Protein AF-A0A6N6T890-F1 (afdb_monomer_lite)

Foldseek 3Di:
DDDDQFDWDWDDDPLWIWTWGDDPDDPTDIDIGHNLLVQLVVCVVVVDDLQRSLVVSCVVVVHDSVVSSVVSVVSVVVVVVVSVVVVVPDDPPPPPPPPPPPPDPDDDDDD

Sequence (111 aa):
MASLPIRWLAAPLADHLVLARPGPQRGQKLLVLDPLARWIWQSHRAGLNIAEIAELVATHFNLSHHQARADVVTLLEAWHREEECGMAAIAPAESLIMVGNASLPDPPPTA

Structu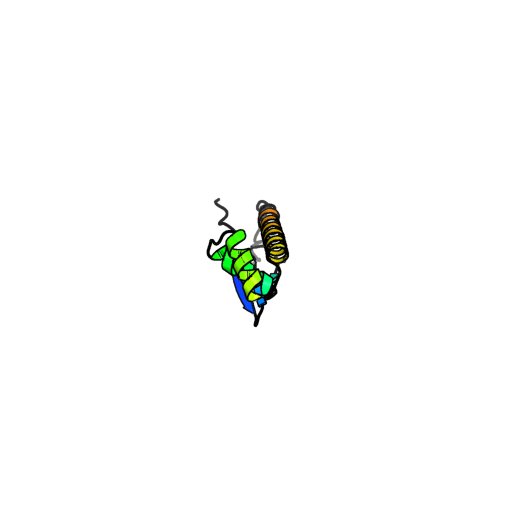re (mmCIF, N/CA/C/O backbone):
data_AF-A0A6N6T890-F1
#
_entry.id   AF-A0A6N6T890-F1
#
loop_
_atom_site.group_PDB
_atom_site.id
_atom_site.type_symbol
_atom_site.label_atom_id
_atom_site.label_alt_id
_atom_site.label_comp_id
_atom_site.label_asym_id
_atom_site.label_entity_id
_atom_site.label_seq_id
_atom_site.pdbx_PDB_ins_code
_atom_site.Cartn_x
_atom_site.Cartn_y
_atom_site.Cartn_z
_atom_site.occupancy
_atom_site.B_iso_or_equiv
_atom_site.auth_seq_id
_atom_site.auth_comp_id
_atom_site.auth_asym_id
_atom_site.auth_atom_id
_atom_site.pdbx_PDB_model_num
ATOM 1 N N . MET A 1 1 ? 12.346 -3.799 30.804 1.00 33.78 1 MET A N 1
ATOM 2 C CA . MET A 1 1 ? 11.041 -4.163 30.209 1.00 33.78 1 MET A CA 1
ATOM 3 C C . MET A 1 1 ? 11.184 -4.060 28.703 1.00 33.78 1 MET A C 1
ATOM 5 O O . MET A 1 1 ? 11.593 -3.008 28.232 1.00 33.78 1 MET A O 1
ATOM 9 N N . ALA A 1 2 ? 10.962 -5.147 27.964 1.00 34.78 2 ALA A N 1
ATOM 10 C CA . ALA A 1 2 ? 11.030 -5.119 26.507 1.00 34.78 2 ALA A CA 1
ATOM 11 C C . ALA A 1 2 ? 9.721 -4.527 25.966 1.00 34.78 2 ALA A C 1
ATOM 13 O O . ALA A 1 2 ? 8.664 -5.136 26.126 1.00 34.78 2 ALA A O 1
ATOM 14 N N . SER A 1 3 ? 9.781 -3.337 25.365 1.00 39.84 3 SER A N 1
ATOM 15 C CA . SER A 1 3 ? 8.674 -2.828 24.554 1.00 39.84 3 SER A CA 1
ATOM 16 C C . SER A 1 3 ? 8.511 -3.764 23.363 1.00 39.84 3 SER A C 1
ATOM 18 O O . SER A 1 3 ? 9.414 -3.884 22.537 1.00 39.84 3 SER A O 1
ATOM 20 N N . LEU A 1 4 ? 7.381 -4.471 23.301 1.00 43.41 4 LEU A N 1
ATOM 21 C CA . LEU A 1 4 ? 7.014 -5.243 22.119 1.00 43.41 4 LEU A CA 1
ATOM 22 C C . LEU A 1 4 ? 6.975 -4.289 20.915 1.00 43.41 4 LEU A C 1
ATOM 24 O O . LEU A 1 4 ? 6.489 -3.162 21.064 1.00 43.41 4 LEU A O 1
ATOM 28 N N . PRO A 1 5 ? 7.471 -4.706 19.737 1.00 52.34 5 PRO A N 1
ATOM 29 C CA . PRO A 1 5 ? 7.398 -3.876 18.546 1.00 52.34 5 PRO A CA 1
ATOM 30 C C . PRO A 1 5 ? 5.932 -3.529 18.298 1.00 52.34 5 PRO A C 1
ATOM 32 O O . PRO A 1 5 ? 5.071 -4.413 18.265 1.00 52.34 5 PRO A O 1
ATOM 35 N N . ILE A 1 6 ? 5.641 -2.235 18.177 1.00 56.81 6 ILE A N 1
ATOM 36 C CA . ILE A 1 6 ? 4.277 -1.776 17.950 1.00 56.81 6 ILE A CA 1
ATOM 37 C C . ILE A 1 6 ? 3.846 -2.282 16.575 1.00 56.81 6 ILE A C 1
ATOM 39 O O . ILE A 1 6 ? 4.299 -1.801 15.541 1.00 56.81 6 ILE A O 1
ATOM 43 N N . ARG A 1 7 ? 2.988 -3.302 16.572 1.00 68.94 7 ARG A N 1
ATOM 44 C CA . ARG A 1 7 ? 2.490 -3.927 15.353 1.00 68.94 7 ARG A CA 1
ATOM 45 C C . ARG A 1 7 ? 1.225 -3.202 14.918 1.00 68.94 7 ARG A C 1
ATOM 47 O O . ARG A 1 7 ? 0.229 -3.223 15.637 1.00 68.94 7 ARG A O 1
ATOM 54 N N . TRP A 1 8 ? 1.262 -2.585 13.742 1.00 74.69 8 TRP A N 1
ATOM 55 C CA . TRP A 1 8 ? 0.073 -2.024 13.107 1.00 74.69 8 TRP A CA 1
ATOM 56 C C . TRP A 1 8 ? -1.009 -3.100 12.943 1.00 74.69 8 TRP A C 1
ATOM 58 O O . TRP A 1 8 ? -0.743 -4.196 12.439 1.00 74.69 8 TRP A O 1
ATOM 68 N N . LEU A 1 9 ? -2.229 -2.781 13.372 1.00 80.62 9 LEU A N 1
ATOM 69 C CA . LEU A 1 9 ? -3.434 -3.544 13.068 1.00 80.62 9 LEU A CA 1
ATOM 70 C C . LEU A 1 9 ? -3.970 -3.057 11.724 1.00 80.62 9 LEU A C 1
ATOM 72 O O . LEU A 1 9 ? -4.057 -1.853 11.503 1.00 80.62 9 LEU A O 1
ATOM 76 N N . ALA A 1 10 ? -4.326 -3.981 10.837 1.00 82.94 10 ALA A N 1
ATOM 77 C CA . ALA A 1 10 ? -4.854 -3.664 9.517 1.00 82.94 10 ALA A CA 1
ATOM 78 C C . ALA A 1 10 ? -6.240 -4.292 9.348 1.00 82.94 10 ALA A C 1
ATOM 80 O O . ALA A 1 10 ? -6.410 -5.479 9.626 1.00 82.94 10 ALA A O 1
ATOM 81 N N . ALA A 1 11 ? -7.209 -3.509 8.879 1.00 84.50 11 ALA A N 1
ATOM 82 C CA . ALA A 1 11 ? -8.557 -3.976 8.574 1.00 84.50 11 ALA A CA 1
ATOM 83 C C . ALA A 1 11 ? -9.013 -3.439 7.207 1.00 84.50 11 ALA A C 1
ATOM 85 O O . ALA A 1 11 ? -8.804 -2.257 6.918 1.00 84.50 11 ALA A O 1
ATOM 86 N N . PRO A 1 12 ? -9.617 -4.275 6.343 1.00 85.31 12 PRO A N 1
ATOM 87 C CA . PRO A 1 12 ? -10.167 -3.805 5.078 1.00 85.31 12 PRO A CA 1
ATOM 88 C C . PRO A 1 12 ? -11.372 -2.885 5.318 1.00 85.31 12 PRO A C 1
ATOM 90 O O . PRO A 1 12 ? -12.192 -3.147 6.198 1.00 85.31 12 PRO A O 1
ATOM 93 N N . LEU A 1 13 ? -11.500 -1.835 4.505 1.00 84.56 13 LEU A N 1
ATOM 94 C CA . LEU A 1 13 ? -12.651 -0.931 4.493 1.00 84.56 13 LEU A CA 1
ATOM 95 C C . LEU A 1 13 ? -13.051 -0.656 3.039 1.00 84.56 13 LEU A C 1
ATOM 97 O O . LEU A 1 13 ? -12.530 0.264 2.416 1.00 84.56 13 LEU A O 1
ATOM 101 N N . ALA A 1 14 ? -13.947 -1.480 2.487 1.00 87.81 14 ALA A N 1
ATOM 102 C CA . ALA A 1 14 ? -14.229 -1.510 1.047 1.00 87.81 14 ALA A CA 1
ATOM 103 C C . ALA A 1 14 ? -12.916 -1.596 0.228 1.00 87.81 14 ALA A C 1
ATOM 105 O O . ALA A 1 14 ? -12.097 -2.493 0.467 1.00 87.81 14 ALA A O 1
ATOM 106 N N . ASP A 1 15 ? -12.683 -0.649 -0.684 1.00 85.81 15 ASP A N 1
ATOM 107 C CA . ASP A 1 15 ? -11.462 -0.556 -1.499 1.00 85.81 15 ASP A CA 1
ATOM 108 C C . ASP A 1 15 ? -10.245 -0.000 -0.736 1.00 85.81 15 ASP A C 1
ATOM 110 O O . ASP A 1 15 ? -9.118 -0.048 -1.222 1.00 85.81 15 ASP A O 1
ATOM 114 N N . HIS A 1 16 ? -10.443 0.468 0.496 1.00 87.56 16 HIS A N 1
ATOM 115 C CA . HIS A 1 16 ? -9.416 1.082 1.335 1.00 87.56 16 HIS A CA 1
ATOM 116 C C . HIS A 1 16 ? -8.864 0.090 2.366 1.00 87.56 16 HIS A C 1
ATOM 118 O O . HIS A 1 16 ? -9.409 -1.000 2.583 1.00 87.56 16 HIS A O 1
ATOM 124 N N . LEU A 1 17 ? -7.760 0.462 3.013 1.00 84.94 17 LEU A N 1
ATOM 125 C CA . LEU A 1 17 ? -7.215 -0.259 4.162 1.00 84.94 17 LEU A CA 1
ATOM 126 C C . LEU A 1 17 ? -7.090 0.690 5.349 1.00 84.94 17 LEU A C 1
ATOM 128 O O . LEU A 1 17 ? -6.445 1.728 5.247 1.00 84.94 17 LEU A O 1
ATOM 132 N N . VAL A 1 18 ? -7.675 0.324 6.484 1.00 85.88 18 VAL A N 1
ATOM 133 C CA . VAL A 1 18 ? -7.502 1.070 7.730 1.00 85.88 18 VAL A CA 1
ATOM 134 C C . VAL A 1 18 ? -6.336 0.470 8.495 1.00 85.88 18 VAL A C 1
ATOM 136 O O . VAL A 1 18 ? -6.333 -0.728 8.785 1.00 85.88 18 VAL A O 1
ATOM 139 N N . LEU A 1 19 ? -5.360 1.307 8.836 1.00 83.88 19 LEU A N 1
ATOM 140 C CA . LEU A 1 19 ? -4.272 0.972 9.742 1.00 83.88 19 LEU A CA 1
ATOM 141 C C . LEU A 1 19 ? -4.490 1.664 11.085 1.00 83.88 19 LEU A C 1
ATOM 143 O O . LEU A 1 19 ? -4.691 2.876 11.153 1.00 83.88 19 LEU A O 1
ATOM 147 N N . ALA A 1 20 ? -4.416 0.887 12.159 1.00 81.75 20 ALA A N 1
ATOM 148 C CA . ALA A 1 20 ? -4.482 1.375 13.527 1.00 81.75 20 ALA A CA 1
ATOM 149 C C . ALA A 1 20 ? -3.195 1.011 14.266 1.00 81.75 20 ALA A C 1
ATOM 151 O O . ALA A 1 20 ? -2.731 -0.131 14.204 1.00 81.75 20 ALA A O 1
ATOM 152 N N . ARG A 1 21 ? -2.624 1.972 14.994 1.00 75.56 21 ARG A N 1
ATOM 153 C CA . ARG A 1 21 ? -1.490 1.724 15.887 1.00 75.56 21 ARG A CA 1
ATOM 154 C C . ARG A 1 21 ? -2.013 1.458 17.301 1.00 75.56 21 ARG A C 1
ATOM 156 O O . ARG A 1 21 ? -2.436 2.411 17.959 1.00 75.56 21 ARG A O 1
ATOM 163 N N . PRO A 1 22 ? -1.991 0.209 17.799 1.00 65.56 22 PRO A N 1
ATOM 164 C CA . PRO A 1 22 ? -2.408 -0.061 19.166 1.00 65.56 22 PRO A CA 1
ATOM 165 C C . PRO A 1 22 ? -1.393 0.547 20.143 1.00 65.56 22 PRO A C 1
ATOM 167 O O . PRO A 1 22 ? -0.185 0.347 20.012 1.00 65.56 22 PRO A O 1
ATOM 170 N N . GLY A 1 23 ? -1.884 1.293 21.130 1.00 64.06 23 GLY A N 1
ATOM 171 C CA . GLY A 1 23 ? -1.065 1.895 22.183 1.00 64.06 23 GLY A CA 1
ATOM 172 C C . GLY A 1 23 ? -1.905 2.320 23.393 1.00 64.06 23 GLY A C 1
ATOM 173 O O . GLY A 1 23 ? -3.100 2.570 23.245 1.00 64.06 23 GLY A O 1
ATOM 174 N N . PRO A 1 24 ? -1.327 2.409 24.602 1.00 56.53 24 PRO A N 1
ATOM 175 C CA . PRO A 1 24 ? -2.082 2.682 25.832 1.00 56.53 24 PRO A CA 1
ATOM 176 C C . PRO A 1 24 ? -2.636 4.116 25.932 1.00 56.53 24 PRO 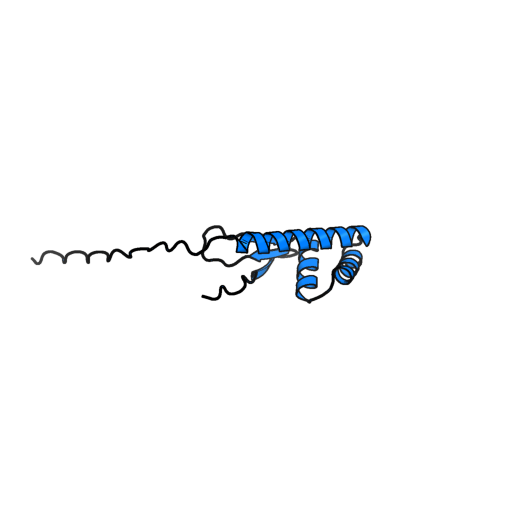A C 1
ATOM 178 O O . PRO A 1 24 ? -3.448 4.399 26.809 1.00 56.53 24 PRO A O 1
ATOM 181 N N . GLN A 1 25 ? -2.212 5.034 25.059 1.00 57.12 25 GLN A N 1
ATOM 182 C CA . GLN A 1 25 ? -2.601 6.444 25.117 1.00 57.12 25 GLN A CA 1
ATOM 183 C C . GLN A 1 25 ? -3.890 6.719 24.329 1.00 57.12 25 GLN A C 1
ATOM 185 O O . GLN A 1 25 ? -4.080 6.237 23.210 1.00 57.12 25 GLN A O 1
ATOM 190 N N . ARG A 1 26 ? -4.776 7.539 24.909 1.00 48.75 26 ARG A N 1
ATOM 191 C CA . ARG A 1 26 ? -5.938 8.106 24.208 1.00 48.75 26 ARG A CA 1
ATOM 192 C C . ARG A 1 26 ? -5.442 9.038 23.095 1.00 48.75 26 ARG A C 1
ATOM 194 O O . ARG A 1 26 ? -4.635 9.918 23.365 1.00 48.75 26 ARG A O 1
ATOM 201 N N . GLY A 1 27 ? -5.933 8.839 21.869 1.00 54.59 27 GLY A N 1
ATOM 202 C CA . GLY A 1 27 ? -5.482 9.563 20.668 1.00 54.59 27 GLY A CA 1
ATOM 203 C C . GLY A 1 27 ? -4.779 8.694 19.615 1.00 54.59 27 GLY A C 1
ATOM 204 O O . GLY A 1 27 ? -3.971 9.208 18.848 1.00 54.59 27 GLY A O 1
ATOM 205 N N . GLN A 1 28 ? -5.050 7.382 19.582 1.00 67.31 28 GLN A N 1
ATOM 206 C CA . GLN A 1 28 ? -4.479 6.472 18.582 1.00 67.31 28 GLN A CA 1
ATOM 207 C C . GLN A 1 28 ? -4.732 6.983 17.154 1.00 67.31 28 GLN A C 1
ATOM 209 O O . GLN A 1 28 ? -5.872 7.250 16.772 1.00 67.31 28 GLN A O 1
ATOM 214 N N . LYS A 1 29 ? -3.653 7.106 16.368 1.00 71.25 29 LYS A N 1
ATOM 215 C CA . LYS A 1 29 ? -3.728 7.478 14.953 1.00 71.25 29 LYS A CA 1
ATOM 216 C C . LYS A 1 29 ? -4.379 6.345 14.158 1.00 71.25 29 LYS A C 1
ATOM 218 O O . LYS A 1 29 ? -3.915 5.202 14.193 1.00 71.25 29 LYS A O 1
ATOM 223 N N . LEU A 1 30 ? -5.432 6.701 13.431 1.00 78.38 30 LEU A N 1
ATOM 224 C CA . LEU A 1 30 ? -6.043 5.883 12.392 1.00 78.38 30 LEU A CA 1
ATOM 225 C C . LEU A 1 30 ? -5.605 6.444 11.043 1.00 78.38 30 LEU A C 1
ATOM 227 O O . LEU A 1 30 ? -5.793 7.630 10.778 1.00 78.38 30 LEU A O 1
ATOM 231 N N . LEU A 1 31 ? -5.019 5.595 10.206 1.00 82.38 31 LEU A N 1
ATOM 232 C CA . LEU A 1 31 ? -4.687 5.926 8.827 1.00 82.38 31 LEU A CA 1
ATOM 233 C C . LEU A 1 31 ? -5.653 5.180 7.915 1.00 82.38 31 LEU A C 1
ATOM 235 O O . LEU A 1 31 ? -5.845 3.975 8.068 1.00 82.38 31 LEU A O 1
ATOM 239 N N . VAL A 1 32 ? -6.251 5.893 6.967 1.00 87.06 32 VAL A N 1
ATOM 240 C CA . VAL A 1 32 ? -7.047 5.292 5.896 1.00 87.06 32 VAL A CA 1
ATOM 241 C C . VAL A 1 32 ? -6.203 5.360 4.635 1.00 87.06 32 VAL A C 1
ATOM 243 O O . VAL A 1 32 ? -5.888 6.447 4.160 1.00 87.06 32 VAL A O 1
ATOM 246 N N . LEU A 1 33 ? -5.798 4.200 4.134 1.00 88.56 33 LEU A N 1
ATOM 247 C CA . LEU A 1 33 ? -5.038 4.073 2.902 1.00 88.56 33 LEU A CA 1
ATOM 248 C C . LEU A 1 33 ? -5.997 3.949 1.726 1.00 88.56 33 LEU A C 1
ATOM 250 O O . LEU A 1 33 ? -6.883 3.089 1.735 1.00 88.56 33 LEU A O 1
ATOM 254 N N . ASP A 1 34 ? -5.783 4.782 0.715 1.00 90.38 34 ASP A N 1
ATOM 255 C CA . ASP A 1 34 ? -6.408 4.646 -0.596 1.00 90.38 34 ASP A CA 1
ATOM 256 C C . ASP A 1 34 ? -5.981 3.329 -1.289 1.00 90.38 34 ASP A C 1
ATOM 258 O O . ASP A 1 34 ? -5.065 2.643 -0.816 1.00 90.38 34 ASP A O 1
ATOM 262 N N . PRO A 1 35 ? -6.630 2.935 -2.399 1.00 90.69 35 PRO A N 1
ATOM 263 C CA . PRO A 1 35 ? -6.339 1.670 -3.072 1.00 90.69 35 PRO A CA 1
ATOM 264 C C . PRO A 1 35 ? -4.872 1.488 -3.497 1.00 90.69 35 PRO A C 1
ATOM 266 O O . PRO A 1 35 ? -4.352 0.373 -3.399 1.00 90.69 35 PRO A O 1
ATOM 269 N N . LEU A 1 36 ? -4.185 2.555 -3.924 1.00 92.06 36 LEU A N 1
ATOM 270 C CA . LEU A 1 36 ? -2.774 2.505 -4.316 1.00 92.06 36 LEU A CA 1
ATOM 271 C C . LEU A 1 36 ? -1.889 2.314 -3.084 1.00 92.06 36 LEU A C 1
ATOM 273 O O . LEU A 1 36 ? -1.072 1.390 -3.044 1.00 92.06 36 LEU A O 1
ATOM 277 N N . ALA A 1 37 ? -2.109 3.108 -2.035 1.00 91.44 37 ALA A N 1
ATOM 278 C CA . ALA A 1 37 ? -1.373 2.974 -0.780 1.00 91.44 37 ALA A CA 1
ATOM 279 C C . ALA A 1 37 ? -1.604 1.603 -0.113 1.00 91.44 37 ALA A C 1
ATOM 281 O O . ALA A 1 37 ? -0.672 1.007 0.431 1.00 91.44 37 ALA A O 1
ATOM 282 N N . ARG A 1 38 ? -2.821 1.050 -0.208 1.00 90.25 38 ARG A N 1
ATOM 283 C CA . ARG A 1 38 ? -3.155 -0.312 0.238 1.00 90.25 38 ARG A CA 1
ATOM 284 C C . ARG A 1 38 ? -2.331 -1.366 -0.499 1.00 90.25 38 ARG A C 1
ATOM 286 O O . ARG A 1 38 ? -1.790 -2.261 0.153 1.00 90.25 38 ARG A O 1
ATOM 293 N N . TRP A 1 39 ? -2.243 -1.282 -1.825 1.00 90.81 39 TRP A N 1
ATOM 294 C CA . TRP A 1 39 ? -1.469 -2.226 -2.637 1.00 90.81 39 TRP A CA 1
ATOM 295 C C . TRP A 1 39 ? 0.018 -2.194 -2.286 1.00 90.81 39 TRP A C 1
ATOM 297 O O . TRP A 1 39 ? 0.635 -3.243 -2.083 1.00 90.81 39 TRP A O 1
ATOM 307 N N . ILE A 1 40 ? 0.580 -0.993 -2.144 1.00 92.19 40 ILE A N 1
ATOM 308 C CA . ILE A 1 40 ? 1.977 -0.789 -1.740 1.00 92.19 40 ILE A CA 1
ATOM 309 C C . ILE A 1 40 ? 2.223 -1.377 -0.350 1.00 92.19 40 ILE A C 1
ATOM 311 O O . ILE A 1 40 ? 3.173 -2.137 -0.162 1.00 92.19 40 ILE A O 1
ATOM 315 N N . TRP A 1 41 ? 1.336 -1.103 0.611 1.00 89.12 41 TRP A N 1
ATOM 316 C CA . TRP A 1 41 ? 1.432 -1.638 1.969 1.00 89.12 41 TRP A CA 1
ATOM 317 C C . TRP A 1 41 ? 1.425 -3.171 1.990 1.00 89.12 41 TRP A C 1
ATOM 319 O O . TRP A 1 41 ? 2.263 -3.794 2.643 1.00 89.12 41 TRP A O 1
ATOM 329 N N . GLN A 1 42 ? 0.492 -3.797 1.269 1.00 90.00 42 GLN A N 1
ATOM 330 C CA . GLN A 1 42 ? 0.383 -5.256 1.199 1.00 90.00 42 GLN A CA 1
ATOM 331 C C . GLN A 1 42 ? 1.620 -5.890 0.556 1.00 90.00 42 GLN A C 1
ATOM 333 O O . GLN A 1 42 ? 2.133 -6.883 1.073 1.00 90.00 42 GLN A O 1
ATOM 338 N N . SER A 1 43 ? 2.134 -5.278 -0.511 1.00 91.12 43 SER A N 1
ATOM 339 C CA . SER A 1 43 ? 3.317 -5.750 -1.234 1.00 91.12 43 SER A CA 1
ATOM 340 C C . SER A 1 43 ? 4.584 -5.636 -0.376 1.00 91.12 43 SER A C 1
ATOM 342 O O . SER A 1 43 ? 5.355 -6.588 -0.268 1.00 91.12 43 SER A O 1
ATOM 344 N N . HIS A 1 44 ? 4.745 -4.521 0.342 1.00 89.81 44 HIS A N 1
ATOM 345 C CA . HIS A 1 44 ? 5.828 -4.331 1.308 1.00 89.81 44 HIS A CA 1
ATOM 346 C C . HIS A 1 44 ? 5.756 -5.343 2.465 1.00 89.81 44 HIS A C 1
ATOM 348 O O . HIS A 1 44 ? 6.760 -5.941 2.848 1.00 89.81 44 HIS A O 1
ATOM 354 N N . ARG A 1 45 ? 4.554 -5.617 2.994 1.00 86.69 45 ARG A N 1
ATOM 355 C CA . ARG A 1 45 ? 4.339 -6.635 4.043 1.00 86.69 45 ARG A CA 1
ATOM 356 C C . ARG A 1 45 ? 4.603 -8.066 3.563 1.00 86.69 45 ARG A C 1
ATOM 358 O O . ARG A 1 45 ? 4.867 -8.921 4.407 1.00 86.69 45 ARG A O 1
ATOM 365 N N . ALA A 1 46 ? 4.536 -8.317 2.257 1.00 88.12 46 ALA A N 1
ATOM 366 C CA . ALA A 1 46 ? 4.922 -9.583 1.637 1.00 88.12 46 ALA A CA 1
ATOM 367 C C . ALA A 1 46 ? 6.446 -9.721 1.433 1.00 88.12 46 ALA A C 1
ATOM 369 O O . ALA A 1 46 ? 6.902 -10.782 1.020 1.00 88.12 46 ALA A O 1
ATOM 370 N N . GLY A 1 47 ? 7.232 -8.685 1.756 1.00 90.44 47 GLY A N 1
ATOM 371 C CA . GLY A 1 47 ? 8.694 -8.697 1.660 1.00 90.44 47 GLY A CA 1
ATOM 372 C C . GLY A 1 47 ? 9.246 -8.320 0.284 1.00 90.44 47 GLY A C 1
ATOM 373 O O . GLY A 1 47 ? 10.433 -8.526 0.046 1.00 90.44 47 GLY A O 1
ATOM 374 N N . LEU A 1 48 ? 8.411 -7.776 -0.607 1.00 91.69 48 LEU A N 1
ATOM 375 C CA . LEU A 1 48 ? 8.849 -7.306 -1.920 1.00 91.69 48 LEU A CA 1
ATOM 376 C C . LEU A 1 48 ? 9.718 -6.051 -1.794 1.00 91.69 48 LEU A C 1
ATOM 378 O O . LEU A 1 48 ? 9.503 -5.205 -0.921 1.00 91.69 48 LEU A O 1
ATOM 382 N N . ASN A 1 49 ? 10.691 -5.917 -2.691 1.00 93.69 49 ASN A N 1
ATOM 383 C CA . ASN A 1 49 ? 11.554 -4.745 -2.758 1.00 93.69 49 ASN A CA 1
ATOM 384 C C . ASN A 1 49 ? 10.896 -3.591 -3.543 1.00 93.69 49 ASN A C 1
ATOM 386 O O . ASN A 1 49 ? 9.915 -3.770 -4.261 1.00 93.69 49 ASN A O 1
ATOM 390 N N . ILE A 1 50 ? 11.454 -2.381 -3.432 1.00 93.00 50 ILE A N 1
ATOM 391 C CA . ILE A 1 50 ? 10.886 -1.160 -4.037 1.00 93.00 50 ILE A CA 1
ATOM 392 C C . ILE A 1 50 ? 10.678 -1.288 -5.554 1.00 93.00 50 ILE A C 1
ATOM 394 O O . ILE A 1 50 ? 9.683 -0.783 -6.069 1.00 93.00 50 ILE A O 1
ATOM 398 N N . ALA A 1 51 ? 11.600 -1.935 -6.273 1.00 94.81 51 ALA A N 1
ATOM 399 C CA . ALA A 1 51 ? 11.497 -2.083 -7.723 1.00 94.81 51 ALA A CA 1
ATOM 400 C C . ALA A 1 51 ? 10.357 -3.037 -8.107 1.00 94.81 51 ALA A C 1
ATOM 402 O O . ALA A 1 51 ? 9.546 -2.694 -8.963 1.00 94.81 51 ALA A O 1
ATOM 403 N N . GLU A 1 52 ? 10.240 -4.172 -7.414 1.00 95.88 52 GLU A N 1
ATOM 404 C CA . GLU A 1 52 ? 9.147 -5.137 -7.611 1.00 95.88 52 GLU A CA 1
ATOM 405 C C . GLU A 1 52 ? 7.781 -4.500 -7.324 1.00 95.88 52 GLU A C 1
ATOM 407 O O . GLU A 1 52 ? 6.836 -4.652 -8.096 1.00 95.88 52 GLU A O 1
ATOM 412 N N . ILE A 1 53 ? 7.675 -3.729 -6.235 1.00 95.06 53 ILE A N 1
ATOM 413 C CA . ILE A 1 53 ? 6.437 -3.019 -5.892 1.00 95.06 53 ILE A CA 1
ATOM 414 C C . ILE A 1 53 ? 6.100 -1.981 -6.971 1.00 95.06 53 ILE A C 1
ATOM 416 O O . ILE A 1 53 ? 4.947 -1.891 -7.388 1.00 95.06 53 ILE A O 1
ATOM 420 N N . ALA A 1 54 ? 7.082 -1.206 -7.441 1.00 95.56 54 ALA A N 1
ATOM 421 C CA . ALA A 1 54 ? 6.864 -0.188 -8.467 1.00 95.56 54 ALA A CA 1
ATOM 422 C C . ALA A 1 54 ? 6.375 -0.791 -9.793 1.00 95.56 54 ALA A C 1
ATOM 424 O O . ALA A 1 54 ? 5.483 -0.222 -10.419 1.00 95.56 54 ALA A O 1
ATOM 425 N N . GLU A 1 55 ? 6.904 -1.945 -10.200 1.00 95.06 55 GLU A N 1
ATOM 426 C CA . GLU A 1 55 ? 6.461 -2.660 -11.401 1.00 95.06 55 GLU A CA 1
ATOM 427 C C . GLU A 1 55 ? 5.007 -3.145 -11.279 1.00 95.06 55 GLU A C 1
ATOM 429 O O . GLU A 1 55 ? 4.189 -2.924 -12.182 1.00 95.06 55 GLU A O 1
ATOM 434 N N . LEU A 1 56 ? 4.653 -3.735 -10.133 1.00 93.69 56 LEU A N 1
ATOM 435 C CA . LEU A 1 56 ? 3.288 -4.184 -9.853 1.00 93.69 56 LEU A CA 1
ATOM 436 C C . LEU A 1 56 ? 2.299 -3.013 -9.829 1.00 93.69 56 LEU A C 1
ATOM 438 O O . LEU A 1 56 ? 1.233 -3.091 -10.439 1.00 93.69 56 LEU A O 1
ATOM 442 N N . VAL A 1 57 ? 2.660 -1.909 -9.170 1.00 94.44 57 VAL A N 1
ATOM 443 C CA . VAL A 1 57 ? 1.830 -0.698 -9.083 1.00 94.44 57 VAL A CA 1
ATOM 444 C C . VAL A 1 57 ? 1.672 -0.039 -10.451 1.00 94.44 57 VAL A C 1
ATOM 446 O O . VAL A 1 57 ? 0.556 0.319 -10.824 1.00 94.44 57 VAL A O 1
ATOM 449 N N . ALA A 1 58 ? 2.753 0.081 -11.226 1.00 95.62 58 ALA A N 1
ATOM 450 C CA . ALA A 1 58 ? 2.702 0.638 -12.575 1.00 95.62 58 ALA A CA 1
ATOM 451 C C . ALA A 1 58 ? 1.728 -0.145 -13.464 1.00 95.62 58 ALA A C 1
ATOM 453 O O . ALA A 1 58 ? 0.886 0.452 -14.135 1.00 95.62 58 ALA A O 1
ATOM 454 N N . THR A 1 59 ? 1.795 -1.476 -13.399 1.00 94.44 59 THR A N 1
ATOM 455 C CA . THR A 1 59 ? 0.926 -2.371 -14.169 1.00 94.44 59 THR A CA 1
ATOM 456 C C . THR A 1 59 ? -0.528 -2.289 -13.707 1.00 94.44 59 THR A C 1
ATOM 458 O O . THR A 1 59 ? -1.432 -2.173 -14.530 1.00 94.44 59 THR A O 1
ATOM 461 N N . HIS A 1 60 ? -0.773 -2.330 -12.395 1.00 93.94 60 HIS A N 1
ATOM 462 C CA . HIS A 1 60 ? -2.129 -2.390 -11.848 1.00 93.94 60 HIS A CA 1
ATOM 463 C C . HIS A 1 60 ? -2.894 -1.065 -11.989 1.00 93.94 60 HIS A C 1
ATOM 465 O O . HIS A 1 60 ? -4.095 -1.073 -12.248 1.00 93.94 60 HIS A O 1
ATOM 471 N N . PHE A 1 61 ? -2.202 0.069 -11.847 1.00 93.12 61 PHE A N 1
ATOM 472 C CA . PHE A 1 61 ? -2.805 1.407 -11.864 1.00 93.12 61 PHE A CA 1
ATOM 473 C C . PHE A 1 61 ? -2.565 2.177 -13.171 1.00 93.12 61 PHE A C 1
ATOM 475 O O . PHE A 1 61 ? -2.931 3.347 -13.262 1.00 93.12 61 PHE A O 1
ATOM 482 N N . ASN A 1 62 ? -1.974 1.534 -14.186 1.00 95.38 62 ASN A N 1
ATOM 483 C CA . ASN A 1 62 ? -1.631 2.147 -15.473 1.00 95.38 62 ASN A CA 1
ATOM 484 C C . ASN A 1 62 ? -0.798 3.438 -15.314 1.00 95.38 62 ASN A C 1
ATOM 486 O O . ASN A 1 62 ? -1.066 4.467 -15.939 1.00 95.38 62 ASN A O 1
ATOM 490 N N . LEU A 1 63 ? 0.204 3.385 -14.433 1.00 94.19 63 LEU A N 1
ATOM 491 C CA . LEU A 1 63 ? 1.128 4.486 -14.164 1.00 94.19 63 LEU A CA 1
ATOM 492 C C . LEU A 1 63 ? 2.436 4.285 -14.928 1.00 94.19 63 LEU A C 1
ATOM 494 O O . LEU A 1 63 ? 2.842 3.163 -15.229 1.00 94.19 63 LEU A O 1
ATOM 498 N N . SER A 1 64 ? 3.158 5.378 -15.183 1.00 96.56 64 SER A N 1
ATOM 499 C CA . SER A 1 64 ? 4.548 5.245 -15.622 1.00 96.56 64 SER A CA 1
ATOM 500 C C . SER A 1 64 ? 5.388 4.624 -14.503 1.00 96.56 64 SER A C 1
ATOM 502 O O . SER A 1 64 ? 5.196 4.934 -13.326 1.00 96.56 64 SER A O 1
ATOM 504 N N . HIS A 1 65 ? 6.368 3.794 -14.861 1.00 94.12 65 HIS A N 1
ATOM 505 C CA . HIS A 1 65 ? 7.261 3.173 -13.878 1.00 94.12 65 HIS A CA 1
ATOM 506 C C . HIS A 1 65 ? 7.990 4.215 -13.008 1.00 94.12 65 HIS A C 1
ATOM 508 O O . HIS A 1 65 ? 8.203 4.008 -11.816 1.00 94.12 65 HIS A O 1
ATOM 514 N N . HIS A 1 66 ? 8.347 5.366 -13.591 1.00 95.31 66 HIS A N 1
ATOM 515 C CA . HIS A 1 66 ? 8.951 6.473 -12.848 1.00 95.31 66 HIS A CA 1
ATOM 516 C C . HIS A 1 66 ? 8.004 7.024 -11.774 1.00 95.31 66 HIS A C 1
ATOM 518 O O . HIS A 1 66 ? 8.421 7.197 -10.630 1.00 95.31 66 HIS A O 1
ATOM 524 N N . GLN A 1 67 ? 6.736 7.260 -12.129 1.00 95.38 67 GLN A N 1
ATOM 525 C CA . GLN A 1 67 ? 5.723 7.737 -11.188 1.00 95.38 67 GLN A CA 1
ATOM 526 C C . GLN A 1 67 ? 5.480 6.712 -10.076 1.00 95.38 67 GLN A C 1
ATOM 528 O O . GLN A 1 67 ? 5.603 7.048 -8.903 1.00 95.38 67 GLN A O 1
ATOM 533 N N . ALA A 1 68 ? 5.252 5.447 -10.438 1.00 95.19 68 ALA A N 1
ATOM 534 C CA . ALA A 1 68 ? 5.014 4.378 -9.473 1.00 95.19 68 ALA A CA 1
ATOM 535 C C . ALA A 1 68 ? 6.170 4.240 -8.469 1.00 95.19 68 ALA A C 1
ATOM 537 O O . ALA A 1 68 ? 5.946 4.122 -7.268 1.00 95.19 68 ALA A O 1
ATOM 538 N N . ARG A 1 69 ? 7.423 4.318 -8.936 1.00 96.38 69 ARG A N 1
ATOM 539 C CA . ARG A 1 69 ? 8.593 4.274 -8.052 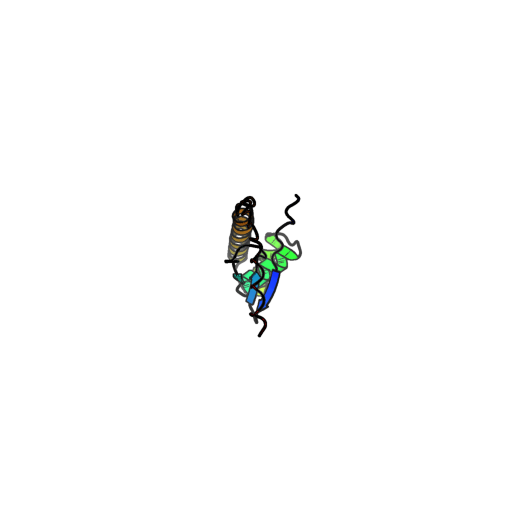1.00 96.38 69 ARG A CA 1
ATOM 540 C C . ARG A 1 69 ? 8.639 5.463 -7.090 1.00 96.38 69 ARG A C 1
ATOM 542 O O . ARG A 1 69 ? 8.962 5.265 -5.920 1.00 96.38 69 ARG A O 1
ATOM 549 N N . ALA A 1 70 ? 8.341 6.673 -7.564 1.00 96.06 70 ALA A N 1
ATOM 550 C CA . ALA A 1 70 ? 8.318 7.869 -6.722 1.00 96.06 70 ALA A CA 1
ATOM 551 C C . ALA A 1 70 ? 7.248 7.769 -5.623 1.00 96.06 70 ALA A C 1
ATOM 553 O O . ALA A 1 70 ? 7.527 8.084 -4.463 1.00 96.06 70 ALA A O 1
ATOM 554 N N . ASP A 1 71 ? 6.066 7.259 -5.972 1.00 93.00 71 ASP A N 1
ATOM 555 C CA . ASP A 1 71 ? 4.960 7.061 -5.034 1.00 93.00 71 ASP A CA 1
ATOM 556 C C . ASP A 1 71 ? 5.305 6.003 -3.975 1.00 93.00 71 ASP A C 1
ATOM 558 O O . ASP A 1 71 ? 5.112 6.234 -2.780 1.00 93.00 71 ASP A O 1
ATOM 562 N N . VAL A 1 72 ? 5.899 4.875 -4.388 1.00 93.88 72 VAL A N 1
ATOM 563 C CA . VAL A 1 72 ? 6.358 3.814 -3.472 1.00 93.88 72 VAL A CA 1
ATOM 564 C C . VAL A 1 72 ? 7.386 4.344 -2.477 1.00 93.88 72 VAL A C 1
ATOM 566 O O . VAL A 1 72 ? 7.228 4.138 -1.276 1.00 93.88 72 VAL A O 1
ATOM 569 N N . VAL A 1 73 ? 8.425 5.039 -2.951 1.00 95.31 73 VAL A N 1
ATOM 570 C CA . VAL A 1 73 ? 9.470 5.594 -2.074 1.00 95.31 73 VAL A CA 1
ATOM 571 C C . VAL A 1 73 ? 8.865 6.583 -1.079 1.00 95.31 73 VAL A C 1
ATOM 573 O O . VAL A 1 73 ? 9.079 6.450 0.123 1.00 95.31 73 VAL A O 1
ATOM 576 N N . THR A 1 74 ? 8.046 7.515 -1.567 1.00 94.12 74 THR A N 1
ATOM 577 C CA . THR A 1 74 ? 7.425 8.556 -0.738 1.00 94.12 74 THR A CA 1
ATOM 578 C C . THR A 1 74 ? 6.549 7.961 0.367 1.00 94.12 74 THR A C 1
ATOM 580 O O . THR A 1 74 ? 6.613 8.402 1.517 1.00 94.12 74 THR A O 1
ATOM 583 N N . LEU A 1 75 ? 5.742 6.945 0.044 1.00 90.88 75 LEU A N 1
ATOM 584 C CA . LEU A 1 75 ? 4.858 6.297 1.013 1.00 90.88 75 LEU A CA 1
ATOM 585 C C . LEU A 1 75 ? 5.629 5.468 2.044 1.00 90.88 75 LEU A C 1
ATOM 587 O O . LEU A 1 75 ? 5.327 5.555 3.235 1.00 90.88 75 LEU A O 1
ATOM 591 N N . LEU A 1 76 ? 6.649 4.717 1.621 1.00 89.50 76 LEU A N 1
ATOM 592 C CA . LEU A 1 76 ? 7.486 3.949 2.547 1.00 89.50 76 LEU A CA 1
ATOM 593 C C . LEU A 1 76 ? 8.250 4.865 3.512 1.00 89.50 76 LEU A C 1
ATOM 595 O O . LEU A 1 76 ? 8.288 4.589 4.709 1.00 89.50 76 LEU A O 1
ATOM 599 N N . GLU A 1 77 ? 8.792 5.987 3.033 1.00 89.94 77 GLU A N 1
ATOM 600 C CA . GLU A 1 77 ? 9.446 6.991 3.884 1.00 89.94 77 GLU A CA 1
ATOM 601 C C . GLU A 1 77 ? 8.467 7.672 4.850 1.00 89.94 77 GLU A C 1
ATOM 603 O O . GLU A 1 77 ? 8.812 7.961 5.999 1.00 89.94 77 GLU A O 1
ATOM 608 N N . ALA A 1 78 ? 7.236 7.949 4.409 1.00 85.38 78 ALA A N 1
ATOM 609 C CA . ALA A 1 78 ? 6.197 8.494 5.277 1.00 85.38 78 ALA A CA 1
ATOM 610 C C . ALA A 1 78 ? 5.839 7.517 6.408 1.00 85.38 78 ALA A C 1
ATOM 612 O O . ALA A 1 78 ? 5.756 7.928 7.566 1.00 85.38 78 ALA A O 1
ATOM 613 N N . TRP A 1 79 ? 5.685 6.226 6.103 1.00 83.50 79 TRP A N 1
ATOM 614 C CA . TRP A 1 79 ? 5.408 5.212 7.120 1.00 83.50 79 TRP A CA 1
ATOM 615 C C . TRP A 1 79 ? 6.591 4.978 8.053 1.00 83.50 79 TRP A C 1
ATOM 617 O O . TRP A 1 79 ? 6.372 4.897 9.258 1.00 83.50 79 TRP A O 1
ATOM 627 N N . 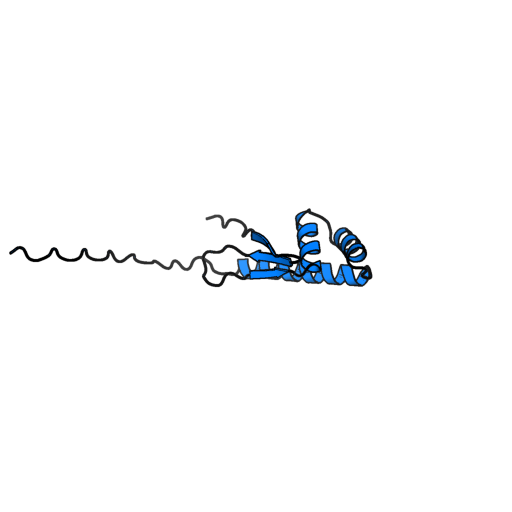HIS A 1 80 ? 7.823 4.955 7.536 1.00 82.12 80 HIS A N 1
ATOM 628 C CA . HIS A 1 80 ? 9.018 4.825 8.369 1.00 82.12 80 HIS A CA 1
ATOM 629 C C . HIS A 1 80 ? 9.104 5.960 9.395 1.00 82.12 80 HIS A C 1
ATOM 631 O O . HIS A 1 80 ? 9.220 5.705 10.592 1.00 82.12 80 HIS A O 1
ATOM 637 N N . ARG A 1 81 ? 8.906 7.211 8.954 1.00 77.44 81 ARG A N 1
ATOM 638 C CA . ARG A 1 81 ? 8.865 8.369 9.859 1.00 77.44 81 ARG A CA 1
ATOM 639 C C . ARG A 1 81 ? 7.744 8.275 10.891 1.00 77.44 81 ARG A C 1
ATOM 641 O O . ARG A 1 81 ? 7.945 8.644 12.042 1.00 77.44 81 ARG A O 1
ATOM 648 N N . GLU A 1 82 ? 6.566 7.778 10.521 1.00 71.12 82 GLU A N 1
ATOM 649 C CA . GLU A 1 82 ? 5.465 7.562 11.472 1.00 71.12 82 GLU A CA 1
ATOM 650 C C . GLU A 1 82 ? 5.775 6.439 12.484 1.00 71.12 82 GLU A C 1
ATOM 652 O O . GLU A 1 82 ? 5.415 6.537 13.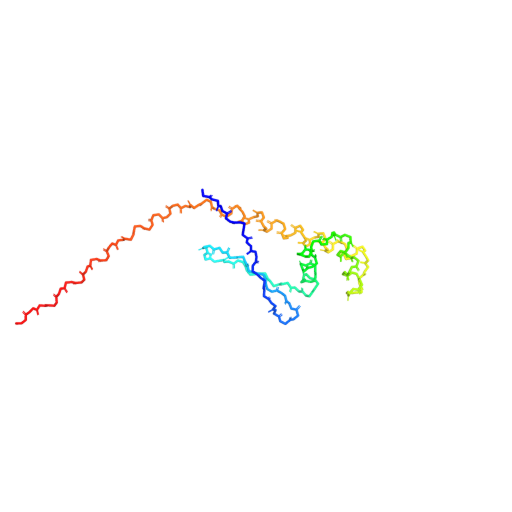665 1.00 71.12 82 GLU A O 1
ATOM 657 N N . GLU A 1 83 ? 6.473 5.382 12.066 1.00 67.88 83 GLU A N 1
ATOM 658 C CA . GLU A 1 83 ? 6.967 4.327 12.954 1.00 67.88 83 GLU A CA 1
ATOM 659 C C . GLU A 1 83 ? 7.974 4.891 13.966 1.00 67.88 83 GLU A C 1
ATOM 661 O O . GLU A 1 83 ? 7.761 4.720 15.174 1.00 67.88 83 GLU A O 1
ATOM 666 N N . GLU A 1 84 ? 8.973 5.638 13.486 1.00 58.72 84 GLU A N 1
ATOM 667 C CA . GLU A 1 84 ? 10.004 6.321 14.278 1.00 58.72 84 GLU A CA 1
ATOM 668 C C . GLU A 1 84 ? 9.411 7.372 15.234 1.00 58.72 84 GLU A C 1
ATOM 670 O O . GLU A 1 84 ? 9.697 7.359 16.433 1.00 58.72 84 GLU A O 1
ATOM 675 N N . CYS A 1 85 ? 8.510 8.242 14.765 1.00 51.12 85 CYS A N 1
ATOM 676 C CA . CYS A 1 85 ? 7.868 9.258 15.604 1.00 51.12 85 CYS A CA 1
ATOM 677 C C . CYS A 1 85 ? 7.026 8.650 16.731 1.00 51.12 85 CYS A C 1
ATOM 679 O O . CYS A 1 85 ? 6.974 9.208 17.825 1.00 51.12 85 CYS A O 1
ATOM 681 N N . GLY A 1 86 ? 6.387 7.497 16.518 1.00 48.06 86 GLY A N 1
ATOM 682 C CA . GLY A 1 86 ? 5.685 6.819 17.611 1.00 48.06 86 GLY A CA 1
ATOM 683 C C . GLY A 1 86 ? 6.571 5.923 18.486 1.00 48.06 86 GLY A C 1
ATOM 684 O O . GLY A 1 86 ? 6.062 5.380 19.462 1.00 48.06 86 GLY A O 1
ATOM 685 N N . MET A 1 87 ? 7.864 5.759 18.173 1.00 40.84 87 MET A N 1
ATOM 686 C CA . MET A 1 87 ? 8.866 5.247 19.126 1.00 40.84 87 MET A CA 1
ATOM 687 C C . MET A 1 87 ? 9.331 6.347 20.094 1.00 40.84 87 MET A C 1
ATOM 689 O O . MET A 1 87 ? 9.714 6.046 21.220 1.00 40.84 87 MET A O 1
ATOM 693 N N . ALA A 1 88 ? 9.234 7.622 19.696 1.00 35.19 88 ALA A N 1
ATOM 694 C CA . ALA A 1 88 ? 9.496 8.775 20.562 1.00 35.19 88 ALA A CA 1
ATOM 695 C C . ALA A 1 88 ? 8.324 9.117 21.511 1.00 35.19 88 ALA A C 1
ATOM 697 O O . ALA A 1 88 ? 8.450 10.004 22.358 1.00 35.19 88 ALA A O 1
ATOM 698 N N . ALA A 1 89 ? 7.190 8.413 21.410 1.00 41.50 89 ALA A N 1
ATOM 699 C CA . ALA A 1 89 ? 6.051 8.579 22.306 1.00 41.50 89 ALA A CA 1
ATOM 700 C C . ALA A 1 89 ? 6.314 7.907 23.670 1.00 41.50 89 ALA A C 1
ATOM 702 O O . ALA A 1 89 ? 5.795 6.839 23.973 1.00 41.50 89 ALA A O 1
ATOM 703 N N . ILE A 1 90 ? 7.072 8.646 24.485 1.00 39.91 90 ILE A N 1
ATOM 704 C CA . ILE A 1 90 ? 7.121 8.685 25.953 1.00 39.91 90 ILE A CA 1
ATOM 705 C C . ILE A 1 90 ? 7.543 7.381 26.649 1.00 39.91 90 ILE A C 1
ATOM 707 O O . ILE A 1 90 ? 6.805 6.397 26.713 1.00 39.91 90 ILE A O 1
ATOM 711 N N . ALA A 1 91 ? 8.712 7.443 27.304 1.00 35.69 91 ALA A N 1
ATOM 712 C CA . ALA A 1 91 ? 8.978 6.657 28.506 1.00 35.69 91 ALA A CA 1
ATOM 713 C C . ALA A 1 91 ? 7.719 6.665 29.389 1.00 35.69 91 ALA A C 1
ATOM 715 O O . ALA A 1 91 ? 7.053 7.703 29.447 1.00 35.69 91 ALA A O 1
ATOM 716 N N . PRO A 1 92 ? 7.358 5.553 30.051 1.00 39.66 92 PRO A N 1
ATOM 717 C CA . PRO A 1 92 ? 6.230 5.571 30.961 1.00 39.66 92 PRO A CA 1
ATOM 718 C C . PRO A 1 92 ? 6.530 6.652 31.998 1.00 39.66 92 PRO A C 1
ATOM 720 O O . PRO A 1 92 ? 7.389 6.474 32.856 1.00 39.66 92 PRO A O 1
ATOM 723 N N . ALA A 1 93 ? 5.860 7.802 31.892 1.00 40.69 93 ALA A N 1
ATOM 724 C CA . ALA A 1 93 ? 5.677 8.635 33.052 1.00 40.69 93 ALA A CA 1
ATOM 725 C C . ALA A 1 93 ? 4.942 7.704 34.002 1.00 40.69 93 ALA A C 1
ATOM 727 O O . ALA A 1 93 ? 3.821 7.278 33.708 1.00 40.69 93 ALA A O 1
ATOM 728 N N . GLU A 1 94 ? 5.636 7.289 35.054 1.00 41.97 94 GLU A N 1
ATOM 729 C CA . GLU A 1 94 ? 5.071 6.609 36.200 1.00 41.97 94 GLU A CA 1
ATOM 730 C C . GLU A 1 94 ? 4.014 7.549 36.779 1.00 41.97 94 GLU A C 1
ATOM 732 O O . GLU A 1 94 ? 4.232 8.281 37.739 1.00 41.97 94 GLU A O 1
ATOM 737 N N . SER A 1 95 ? 2.846 7.589 36.143 1.00 39.31 95 SER A N 1
ATOM 738 C CA . SER A 1 95 ? 1.648 8.102 36.757 1.00 39.31 95 SER A CA 1
ATOM 739 C C . SER A 1 95 ? 1.268 7.013 37.740 1.00 39.31 95 SER A C 1
ATOM 741 O O . SER A 1 95 ? 0.542 6.071 37.424 1.00 39.31 95 SER A O 1
ATOM 743 N N . LEU A 1 96 ? 1.887 7.108 38.917 1.00 42.22 96 LEU A N 1
ATOM 744 C CA . LEU A 1 96 ? 1.379 6.593 40.172 1.00 42.22 96 LEU A CA 1
ATOM 745 C C . LEU A 1 96 ? -0.066 7.078 40.288 1.00 42.22 96 LEU A C 1
ATOM 747 O O . LEU A 1 96 ? -0.361 8.101 40.904 1.00 42.22 96 LEU A O 1
ATOM 751 N N . ILE A 1 97 ? -0.986 6.346 39.668 1.00 43.03 97 ILE A N 1
ATOM 752 C CA . ILE A 1 97 ? -2.373 6.371 40.083 1.00 43.03 97 ILE A CA 1
ATOM 753 C C . ILE A 1 97 ? -2.344 5.685 41.442 1.00 43.03 97 ILE A C 1
ATOM 755 O O . ILE A 1 97 ? -2.423 4.463 41.549 1.00 43.03 97 ILE A O 1
ATOM 759 N N . MET A 1 98 ? -2.160 6.486 42.490 1.00 42.41 98 MET A N 1
ATOM 760 C CA . MET A 1 98 ? -2.618 6.128 43.820 1.00 42.41 98 MET A CA 1
ATOM 761 C C . MET A 1 98 ? -4.105 5.827 43.667 1.00 42.41 98 MET A C 1
ATOM 763 O O . MET A 1 98 ? -4.927 6.737 43.559 1.00 42.41 98 MET A O 1
ATOM 767 N N . VAL A 1 99 ? -4.443 4.541 43.597 1.00 43.84 99 VAL A N 1
ATOM 768 C CA . VAL A 1 99 ? -5.798 4.074 43.857 1.00 43.84 99 VAL A CA 1
ATOM 769 C C . VAL A 1 99 ? -6.049 4.438 45.313 1.00 43.84 99 VAL A C 1
ATOM 771 O O . VAL A 1 99 ? -5.680 3.706 46.227 1.00 43.84 99 VAL A O 1
ATOM 774 N N . GLY A 1 100 ? -6.592 5.634 45.535 1.00 43.84 100 GLY A N 1
ATOM 775 C CA . GLY A 1 100 ? -7.202 5.968 46.805 1.00 43.84 100 GLY A CA 1
ATOM 776 C C . GLY A 1 100 ? -8.274 4.918 47.031 1.00 43.84 100 GLY A C 1
ATOM 777 O O . GLY A 1 100 ? -9.240 4.866 46.270 1.00 43.84 100 GLY A O 1
ATOM 778 N N . ASN A 1 101 ? -8.056 4.043 48.014 1.00 47.06 101 ASN A N 1
ATOM 779 C CA . ASN A 1 101 ? -9.095 3.170 48.534 1.00 47.06 101 ASN A CA 1
ATOM 780 C C . ASN A 1 101 ? -10.311 4.056 48.787 1.00 47.06 101 ASN A C 1
ATOM 782 O O . ASN A 1 101 ? -10.276 4.912 49.672 1.00 47.06 101 ASN A O 1
ATOM 786 N N . ALA A 1 102 ? -11.348 3.899 47.968 1.00 47.06 102 ALA A N 1
ATOM 787 C CA . ALA A 1 102 ? -12.636 4.483 48.264 1.00 47.06 102 ALA A CA 1
ATOM 788 C C . ALA A 1 102 ? -13.022 3.950 49.644 1.00 47.06 102 ALA A C 1
ATOM 790 O O . ALA A 1 102 ? -13.164 2.738 49.820 1.00 47.06 102 ALA A O 1
ATOM 791 N N . SER A 1 103 ? -13.096 4.846 50.628 1.00 52.88 103 SER A N 1
ATOM 792 C CA . SER A 1 103 ? -13.664 4.532 51.930 1.00 52.88 103 SER A CA 1
ATOM 793 C C . SER A 1 103 ? -15.003 3.845 51.690 1.00 52.88 103 SER A C 1
ATOM 795 O O . SER A 1 103 ? -15.848 4.368 50.957 1.00 52.88 103 SER A O 1
ATOM 797 N N . LEU A 1 104 ? -15.156 2.646 52.254 1.00 58.47 104 LEU A N 1
ATOM 798 C CA . LEU A 1 104 ? -16.435 1.948 52.312 1.00 58.47 104 LEU A CA 1
ATOM 799 C C . LEU A 1 104 ? -17.506 2.942 52.794 1.00 58.47 104 LEU A C 1
ATOM 801 O O . LEU A 1 104 ? -17.248 3.652 53.768 1.00 58.47 104 LEU A O 1
ATOM 805 N N . PRO A 1 105 ? -18.668 3.035 52.127 1.00 63.28 105 PRO A N 1
ATOM 806 C CA . PRO A 1 105 ? -19.758 3.852 52.637 1.00 63.28 105 PRO A CA 1
ATOM 807 C C . PRO A 1 105 ? -20.185 3.319 54.011 1.00 63.28 105 PRO A C 1
ATOM 809 O O . PRO A 1 105 ? -20.286 2.103 54.195 1.00 63.28 105 PRO A O 1
ATOM 812 N N . ASP A 1 106 ? -20.410 4.229 54.963 1.00 68.31 106 ASP A N 1
ATOM 813 C CA . ASP A 1 106 ? -20.893 3.888 56.302 1.00 68.31 106 ASP A CA 1
ATOM 814 C C . ASP A 1 106 ? -22.181 3.047 56.225 1.00 68.31 106 ASP A C 1
ATOM 816 O O . ASP A 1 106 ? -23.047 3.315 55.379 1.00 68.31 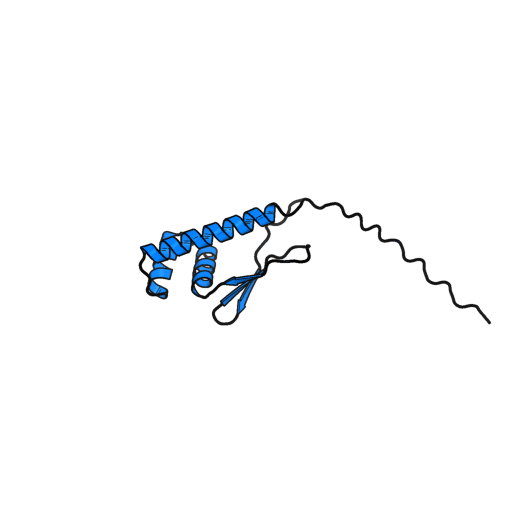106 ASP A O 1
ATOM 820 N N . PRO A 1 107 ? -22.338 2.028 57.091 1.00 69.31 107 PRO A N 1
ATOM 821 C CA . PRO A 1 107 ? -23.567 1.254 57.142 1.00 69.31 107 PRO A CA 1
ATOM 822 C C . PRO A 1 107 ? -24.747 2.146 57.570 1.00 69.31 107 PRO A C 1
ATOM 824 O O . PRO A 1 107 ? -24.569 3.079 58.359 1.00 69.31 107 PRO A O 1
ATOM 827 N N . PRO A 1 108 ? -25.965 1.873 57.069 1.00 65.00 108 PRO A N 1
ATOM 828 C CA . PRO A 1 108 ? -27.143 2.650 57.432 1.00 65.00 108 PRO A CA 1
ATOM 829 C C . PRO A 1 108 ? -27.432 2.537 58.939 1.00 65.00 108 PRO A C 1
ATOM 831 O O . PRO A 1 108 ? -27.157 1.491 59.536 1.00 65.00 108 PRO A O 1
ATOM 834 N N . PRO A 1 109 ? -28.003 3.585 59.560 1.00 58.41 109 PRO A N 1
ATOM 835 C CA . PRO A 1 109 ? -28.312 3.572 60.982 1.00 58.41 109 PRO A CA 1
ATOM 836 C C . PRO A 1 109 ? -29.345 2.485 61.291 1.00 58.41 109 PRO A C 1
ATOM 838 O O . PRO A 1 109 ? -30.413 2.431 60.678 1.00 58.41 109 PRO A O 1
ATOM 841 N N . THR A 1 110 ? -29.017 1.619 62.245 1.00 61.66 110 THR A N 1
ATOM 842 C CA . THR A 1 110 ? -29.943 0.629 62.798 1.00 61.66 110 THR A CA 1
ATOM 843 C C . THR A 1 110 ? -31.052 1.358 63.560 1.00 61.66 110 THR A C 1
ATOM 845 O O . THR A 1 110 ? -30.755 2.178 64.431 1.00 61.66 110 THR A O 1
ATOM 848 N N . ALA A 1 111 ? -32.308 1.081 63.207 1.00 58.44 111 ALA A N 1
ATOM 849 C CA . ALA A 1 111 ? -33.484 1.460 63.991 1.00 58.44 111 ALA A CA 1
ATOM 850 C C . ALA A 1 111 ? -33.670 0.532 65.199 1.00 58.44 111 ALA A C 1
ATOM 852 O O . ALA A 1 111 ? -33.270 -0.652 65.091 1.00 58.44 111 ALA A O 1
#

Secondary structure (DSSP, 8-state):
------PPEEEEETTEEEEE---SSS-PPEEEE-HHHHHHHHHHHTT--HHHHHHHHHHHHT--HHHHHHHHHHHHHHHHHHHHHTTSS-------------PPPPPPPP-

Radius of gyration: 22.93 Å; chains: 1; bounding box: 45×19×80 Å

pLDDT: mean 74.33, std 20.39, range [33.78, 96.56]